Protein AF-A0AAV7EJW5-F1 (afdb_monomer_lite)

InterPro domains:
  IPR023213 Chloramphenicol acetyltransferase-like domain superfamily [G3DSA:3.30.559.10] (1-71)

Radius of gyration: 15.39 Å; chains: 1; bounding box: 43×19×47 Å

Organism: Aristolochia fimbriata (NCBI:txid158543)

Sequence (72 aa):
MEGGILSPNLEVDCWLGFDFHEMDFGGGGLCGFLPSWVPVEGVVIIKPSLHGDEDKGGGGIDVVVTLLEEIN

Foldseek 3Di:
DQEEEQPVAAAEAEAQPDPQQPDDPPPHGDPDDDDDDHSYARYKYKHWDSPDPPVVPDIDIDIDHHHDDDDD

Structure (mmCIF, N/CA/C/O backbone):
data_AF-A0AAV7EJW5-F1
#
_entry.id   AF-A0AAV7EJW5-F1
#
loop_
_atom_site.group_PDB
_atom_site.id
_atom_site.type_symbol
_atom_site.label_atom_id
_atom_site.label_alt_id
_atom_site.label_comp_id
_atom_site.label_asym_id
_atom_site.label_entity_id
_atom_site.label_seq_id
_atom_site.pdbx_PDB_ins_code
_atom_site.Cartn_x
_atom_site.Cartn_y
_atom_site.Cartn_z
_atom_site.occupancy
_atom_site.B_iso_or_equiv
_atom_site.auth_seq_id
_atom_site.auth_comp_id
_atom_site.auth_asym_id
_atom_site.auth_atom_id
_atom_site.pdbx_PDB_m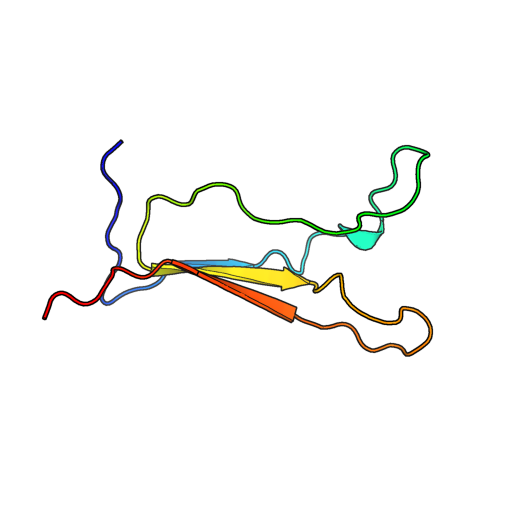odel_num
ATOM 1 N N . MET A 1 1 ? -19.578 5.845 1.334 1.00 48.09 1 MET A N 1
ATOM 2 C CA . MET A 1 1 ? -19.209 4.419 1.404 1.00 48.09 1 MET A CA 1
ATOM 3 C C .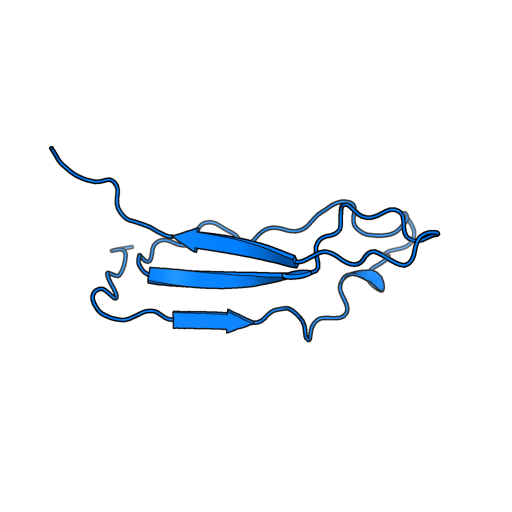 MET A 1 1 ? -18.749 4.191 2.822 1.00 48.09 1 MET A C 1
ATOM 5 O O . MET A 1 1 ? -17.839 4.892 3.244 1.00 48.09 1 MET A O 1
ATOM 9 N N . GLU A 1 2 ? -19.468 3.369 3.580 1.00 58.16 2 GLU A N 1
ATOM 10 C CA . GLU A 1 2 ? -19.069 3.029 4.948 1.00 58.16 2 GLU A CA 1
ATOM 11 C C . GLU A 1 2 ? -17.752 2.262 4.887 1.00 58.16 2 GLU A C 1
ATOM 13 O O . GLU A 1 2 ? -17.614 1.330 4.094 1.00 58.16 2 GLU A O 1
ATOM 18 N N . GLY A 1 3 ? -16.769 2.728 5.652 1.00 65.75 3 GLY A N 1
ATOM 19 C CA . GLY A 1 3 ? -15.489 2.055 5.749 1.00 65.75 3 GLY A CA 1
ATOM 20 C C . GLY A 1 3 ? -15.575 0.818 6.634 1.00 65.75 3 GLY A C 1
ATOM 21 O O . GLY A 1 3 ? -16.321 0.813 7.612 1.00 65.75 3 GLY A O 1
ATOM 22 N N . GLY A 1 4 ? -14.848 -0.236 6.271 1.00 87.69 4 GLY A N 1
ATOM 23 C CA . GLY A 1 4 ? -14.783 -1.471 7.055 1.00 87.69 4 GLY A CA 1
ATOM 24 C C . GLY A 1 4 ? -13.790 -1.359 8.213 1.00 87.69 4 GLY A C 1
ATOM 25 O O . GLY A 1 4 ? -12.818 -0.616 8.120 1.00 87.69 4 GLY A O 1
ATOM 26 N N . ILE A 1 5 ? -14.024 -2.107 9.291 1.00 94.62 5 ILE A N 1
ATOM 27 C CA . ILE A 1 5 ? -13.067 -2.303 10.390 1.00 94.62 5 ILE A CA 1
ATOM 28 C C . ILE A 1 5 ? -12.792 -3.801 10.457 1.00 94.62 5 ILE A C 1
ATOM 30 O O . ILE A 1 5 ? -13.737 -4.579 10.614 1.00 94.62 5 ILE A O 1
ATOM 34 N N . LEU A 1 6 ? -11.531 -4.205 10.294 1.00 94.62 6 LEU A N 1
ATOM 35 C CA . LEU A 1 6 ? -11.142 -5.618 10.304 1.00 94.62 6 LEU A CA 1
ATOM 36 C C . LEU A 1 6 ? -10.709 -6.097 11.687 1.00 94.62 6 LEU A C 1
ATOM 38 O O . LEU A 1 6 ? -10.759 -7.304 11.944 1.00 94.62 6 LEU A O 1
ATOM 42 N N . SER A 1 7 ? -10.342 -5.173 12.580 1.00 93.69 7 SER A N 1
ATOM 43 C CA . SER A 1 7 ? -9.931 -5.480 13.949 1.00 93.69 7 SER A CA 1
ATOM 44 C C . SER A 1 7 ? -10.852 -6.514 14.635 1.00 93.69 7 SER A C 1
ATOM 46 O O . SER A 1 7 ? -12.081 -6.385 14.591 1.00 93.69 7 SER A O 1
ATOM 48 N N . PRO A 1 8 ? -10.292 -7.566 15.268 1.00 94.56 8 PRO A N 1
ATOM 49 C CA . PRO A 1 8 ? -8.868 -7.775 15.566 1.00 94.56 8 PRO A CA 1
ATOM 50 C C . PRO A 1 8 ? -8.066 -8.449 14.434 1.00 94.56 8 PRO A C 1
ATOM 52 O O . PRO A 1 8 ? -6.929 -8.861 14.656 1.00 94.56 8 PRO A O 1
ATOM 55 N N . ASN A 1 9 ? -8.654 -8.624 13.250 1.00 96.25 9 ASN A N 1
ATOM 56 C CA . ASN A 1 9 ? -8.011 -9.242 12.092 1.00 96.25 9 ASN A CA 1
ATOM 57 C C . ASN A 1 9 ? -7.372 -8.190 11.174 1.00 96.25 9 ASN A C 1
ATOM 59 O O . ASN A 1 9 ? -7.620 -6.995 11.311 1.00 96.25 9 ASN A O 1
ATOM 63 N N . LEU A 1 10 ? -6.569 -8.662 10.218 1.00 96.50 10 LEU A N 1
ATOM 64 C CA . LEU A 1 10 ? -5.944 -7.851 9.174 1.00 96.50 10 LEU A CA 1
ATOM 65 C C . LEU A 1 10 ? -6.061 -8.551 7.816 1.00 96.50 10 LEU A C 1
ATOM 67 O O . LEU A 1 10 ? -6.080 -9.783 7.747 1.00 96.50 10 LEU A O 1
ATOM 71 N N . GLU A 1 11 ? -6.072 -7.760 6.750 1.00 96.94 11 GLU A N 1
ATOM 72 C CA . GLU A 1 11 ? -5.944 -8.217 5.366 1.00 96.94 11 GLU A CA 1
ATOM 73 C C . GLU A 1 11 ? -4.601 -7.747 4.802 1.00 96.94 11 GLU A C 1
ATOM 75 O O . GLU A 1 11 ? -4.184 -6.614 5.045 1.00 96.94 11 GLU A O 1
ATOM 80 N N . VAL A 1 12 ? -3.897 -8.625 4.082 1.00 97.69 12 VAL A N 1
ATOM 81 C CA . VAL A 1 12 ? -2.572 -8.325 3.526 1.00 97.69 12 VAL A CA 1
ATOM 82 C C . VAL A 1 12 ? -2.6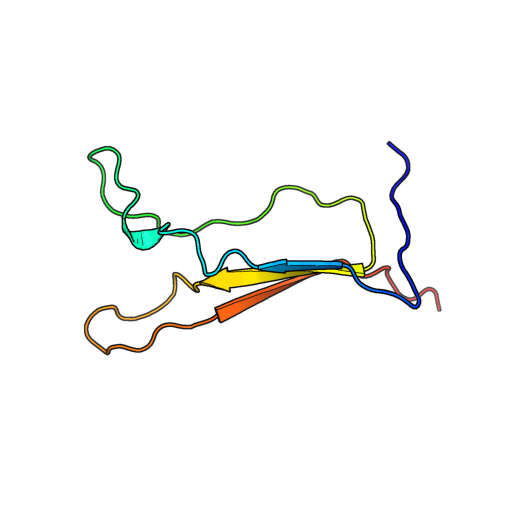05 -8.441 2.011 1.00 97.69 12 VAL A C 1
ATOM 84 O O . VAL A 1 12 ? -2.720 -9.541 1.472 1.00 97.69 12 VAL A O 1
ATOM 87 N N . ASP A 1 13 ? -2.378 -7.314 1.348 1.00 96.00 13 ASP A N 1
ATOM 88 C CA . ASP A 1 13 ? -2.180 -7.233 -0.091 1.00 96.00 13 ASP A CA 1
ATOM 89 C C . ASP A 1 13 ? -0.684 -7.146 -0.404 1.00 96.00 13 ASP A C 1
ATOM 91 O O . ASP A 1 13 ? 0.001 -6.166 -0.093 1.00 96.00 13 ASP A O 1
ATOM 95 N N . CYS A 1 14 ? -0.153 -8.193 -1.038 1.00 95.19 14 CYS A N 1
ATOM 96 C CA . CYS A 1 14 ? 1.257 -8.273 -1.407 1.00 95.19 14 CYS A CA 1
ATOM 97 C C . CYS A 1 14 ? 1.457 -7.901 -2.878 1.00 95.19 14 CYS A C 1
ATOM 99 O O . CYS A 1 14 ? 1.123 -8.662 -3.783 1.00 95.19 14 CYS A O 1
ATOM 101 N N . TRP A 1 15 ? 2.034 -6.727 -3.113 1.00 93.12 15 TRP A N 1
ATOM 102 C CA . TRP A 1 15 ? 2.301 -6.173 -4.441 1.00 93.12 15 TRP A CA 1
ATOM 103 C C . TRP A 1 15 ? 3.735 -6.435 -4.917 1.00 93.12 15 TRP A C 1
ATOM 105 O O . TRP A 1 15 ? 4.138 -5.946 -5.967 1.00 93.12 15 TRP A O 1
ATOM 115 N N . LEU A 1 16 ? 4.516 -7.223 -4.170 1.00 90.44 16 LEU A N 1
ATOM 116 C CA . LEU A 1 16 ? 5.892 -7.586 -4.537 1.00 90.44 16 LEU A CA 1
ATOM 117 C C . LEU A 1 16 ? 5.980 -8.412 -5.828 1.00 90.44 16 LEU A C 1
ATOM 119 O O . LEU A 1 16 ? 7.045 -8.473 -6.427 1.00 90.44 16 LEU A O 1
ATOM 123 N N . GLY A 1 17 ? 4.883 -9.052 -6.241 1.00 87.69 17 GLY A N 1
ATOM 124 C CA . GLY A 1 17 ? 4.815 -9.807 -7.493 1.00 87.69 17 GLY A CA 1
ATOM 125 C C . GLY A 1 17 ? 4.529 -8.958 -8.733 1.00 87.69 17 GLY A C 1
ATOM 126 O O . GLY A 1 17 ? 4.439 -9.518 -9.819 1.00 87.69 17 GLY A O 1
ATOM 127 N N . PHE A 1 18 ? 4.329 -7.645 -8.588 1.00 86.38 18 PHE A N 1
ATOM 128 C CA . PHE A 1 18 ? 4.150 -6.750 -9.727 1.00 86.38 18 PHE A CA 1
ATOM 129 C C . PHE A 1 18 ? 5.489 -6.161 -10.169 1.00 86.38 18 PHE A C 1
ATOM 131 O O . PHE A 1 18 ? 6.207 -5.546 -9.377 1.00 86.38 18 PHE A O 1
ATOM 138 N N . ASP A 1 19 ? 5.764 -6.245 -11.467 1.00 81.25 19 ASP A N 1
ATOM 139 C CA . ASP A 1 19 ? 6.984 -5.724 -12.084 1.00 81.25 19 ASP A CA 1
ATOM 140 C C . ASP A 1 19 ? 6.891 -4.211 -12.356 1.00 81.25 19 ASP A C 1
ATOM 142 O O . ASP A 1 19 ? 7.064 -3.729 -13.471 1.00 81.25 19 ASP A O 1
ATOM 146 N N . PHE A 1 20 ? 6.602 -3.414 -11.318 1.00 78.62 20 PHE A N 1
ATOM 147 C CA . PHE A 1 20 ? 6.455 -1.954 -11.443 1.00 78.62 20 PHE A CA 1
ATOM 148 C C . PHE A 1 20 ? 7.723 -1.245 -11.940 1.00 78.62 20 PHE A C 1
ATOM 150 O O . PHE A 1 20 ? 7.634 -0.162 -12.514 1.00 78.62 20 PHE A O 1
ATOM 157 N N . HIS A 1 21 ? 8.893 -1.850 -11.738 1.00 74.44 21 HIS A N 1
ATOM 158 C CA . HIS A 1 21 ? 10.173 -1.344 -12.229 1.00 74.44 21 HIS A CA 1
ATOM 159 C C . HIS A 1 21 ? 10.307 -1.441 -13.760 1.00 74.44 21 HIS A C 1
ATOM 161 O O . HIS A 1 21 ? 11.083 -0.693 -14.344 1.00 74.44 21 HIS A O 1
ATOM 167 N N . GLU A 1 22 ? 9.529 -2.306 -14.419 1.00 80.06 22 GLU A N 1
ATOM 168 C CA . GLU A 1 22 ? 9.517 -2.448 -15.882 1.00 80.06 22 GLU A CA 1
ATOM 169 C C . GLU A 1 22 ? 8.508 -1.506 -16.567 1.00 80.06 22 GLU A C 1
ATOM 171 O O . GLU A 1 22 ? 8.414 -1.463 -17.795 1.00 80.06 22 GLU A O 1
ATOM 176 N N . MET A 1 23 ? 7.730 -0.736 -15.796 1.00 86.31 23 MET A N 1
ATOM 177 C CA . MET A 1 23 ? 6.713 0.162 -16.338 1.00 86.31 23 MET A CA 1
ATOM 178 C C . MET A 1 23 ? 7.339 1.474 -16.842 1.00 86.31 23 MET A C 1
ATOM 180 O O . MET A 1 23 ? 7.561 2.407 -16.072 1.00 86.31 23 MET A O 1
ATOM 184 N N . ASP A 1 24 ? 7.555 1.562 -18.156 1.00 88.69 24 ASP A N 1
ATOM 185 C CA . ASP A 1 24 ? 7.966 2.775 -18.875 1.00 88.69 24 ASP A CA 1
ATOM 186 C C . ASP A 1 24 ? 7.100 2.966 -20.134 1.00 88.69 24 ASP A C 1
ATOM 188 O O . ASP A 1 24 ? 7.003 2.088 -20.993 1.00 88.69 24 ASP A O 1
ATOM 192 N N . PHE A 1 25 ? 6.466 4.134 -20.257 1.00 89.62 25 PHE A N 1
ATOM 193 C CA . PHE A 1 25 ? 5.625 4.504 -21.405 1.00 89.62 25 PHE A CA 1
ATOM 194 C C . PHE A 1 25 ? 6.369 5.346 -22.462 1.00 89.62 25 PHE A C 1
ATOM 196 O O . PHE A 1 25 ? 5.738 5.956 -23.325 1.00 89.62 25 PHE A O 1
ATOM 203 N N . GLY A 1 26 ? 7.703 5.392 -22.399 1.00 93.31 26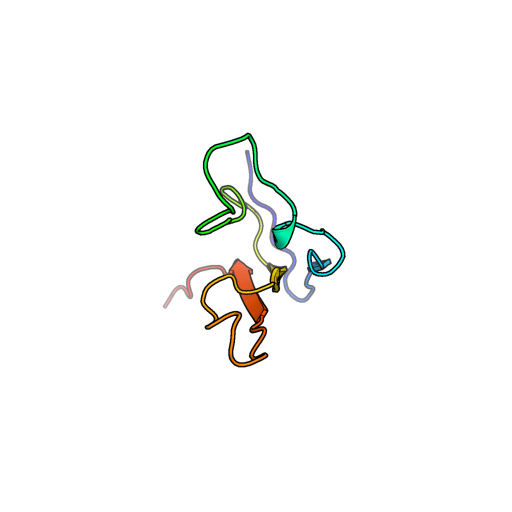 GLY A N 1
ATOM 204 C CA . GLY A 1 26 ? 8.580 6.178 -23.271 1.00 93.31 26 GLY A CA 1
ATOM 205 C C . GLY A 1 26 ? 9.092 7.476 -22.639 1.00 93.31 26 GLY A C 1
ATOM 206 O O . GLY A 1 26 ? 9.547 8.363 -23.361 1.00 93.31 26 GLY A O 1
ATOM 207 N N . GLY A 1 27 ? 8.991 7.607 -21.313 1.00 90.25 27 GLY A N 1
ATOM 208 C CA . GLY A 1 27 ? 9.385 8.797 -20.548 1.00 90.25 27 GLY A CA 1
ATOM 209 C C . GLY A 1 27 ? 10.373 8.523 -19.410 1.00 90.25 27 GLY A C 1
ATOM 210 O O . GLY A 1 27 ? 10.786 9.475 -18.748 1.00 90.25 27 GLY A O 1
ATOM 211 N N . GLY A 1 28 ? 10.754 7.260 -19.196 1.00 85.75 28 GLY A N 1
ATOM 212 C CA . GLY A 1 28 ? 11.533 6.792 -18.052 1.00 85.75 28 GLY A CA 1
ATOM 213 C C . GLY A 1 28 ? 10.676 6.022 -17.040 1.00 85.75 28 GLY A C 1
ATOM 214 O O . GLY A 1 28 ? 9.445 6.081 -17.070 1.00 85.75 28 GLY A O 1
ATOM 215 N N . GLY A 1 29 ? 11.342 5.287 -16.145 1.00 84.69 29 GLY A N 1
ATOM 216 C CA . GLY A 1 29 ? 10.692 4.464 -15.121 1.00 84.69 29 GLY A CA 1
ATOM 217 C C 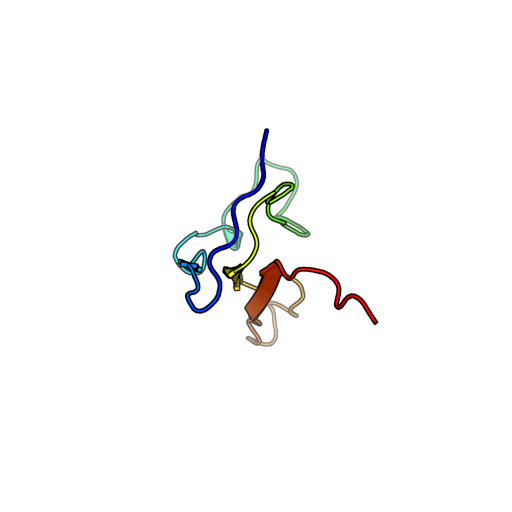. GLY A 1 29 ? 9.905 5.263 -14.074 1.00 84.69 29 GLY A C 1
ATOM 218 O O . GLY A 1 29 ? 10.051 6.481 -13.930 1.00 84.69 29 GLY A O 1
ATOM 219 N N . LEU A 1 30 ? 9.057 4.560 -13.316 1.00 84.88 30 LEU A N 1
ATOM 220 C CA . LEU A 1 30 ? 8.244 5.158 -12.255 1.00 84.88 30 LEU A CA 1
ATOM 221 C C . LEU A 1 30 ? 9.111 5.766 -11.142 1.00 84.88 30 LEU A C 1
ATOM 223 O O . LEU A 1 30 ? 9.941 5.090 -10.544 1.00 84.88 30 LEU A O 1
ATOM 227 N N . CYS A 1 31 ? 8.826 7.016 -10.769 1.00 81.50 31 CYS A N 1
ATOM 228 C CA . CYS A 1 31 ? 9.422 7.657 -9.589 1.00 81.50 31 CYS A CA 1
ATOM 229 C C . CYS A 1 31 ? 8.713 7.296 -8.270 1.00 81.50 31 CYS A C 1
ATOM 231 O O . CYS A 1 31 ? 9.197 7.616 -7.186 1.00 81.50 31 CYS A O 1
ATOM 233 N N . GLY A 1 32 ? 7.545 6.656 -8.346 1.00 82.25 32 GLY A N 1
ATOM 234 C CA . GLY A 1 32 ? 6.737 6.289 -7.192 1.00 82.25 32 GLY A CA 1
ATOM 235 C C . GLY A 1 32 ? 5.401 5.672 -7.599 1.00 82.25 32 GLY A C 1
ATOM 236 O O . GLY A 1 32 ? 4.847 5.999 -8.645 1.00 82.25 32 GLY A O 1
ATOM 237 N N . PHE A 1 33 ? 4.852 4.817 -6.740 1.00 85.62 33 PHE A N 1
ATOM 238 C CA . PHE A 1 33 ? 3.445 4.421 -6.779 1.00 85.62 33 PHE A CA 1
ATOM 239 C C . PHE A 1 33 ? 2.923 4.253 -5.352 1.00 85.62 33 PHE A C 1
ATOM 241 O O . PHE A 1 33 ? 3.662 3.883 -4.430 1.00 85.62 33 PHE A O 1
ATOM 248 N N . LEU A 1 34 ? 1.642 4.559 -5.179 1.00 89.19 34 LEU A N 1
ATOM 249 C CA . LEU A 1 34 ? 0.927 4.510 -3.912 1.00 89.19 34 LEU A CA 1
ATOM 250 C C . LEU A 1 34 ? -0.462 3.914 -4.159 1.00 89.19 34 LEU A C 1
ATOM 252 O O . LEU A 1 34 ? -1.031 4.140 -5.232 1.00 89.19 34 LEU A O 1
ATOM 256 N N . PRO A 1 35 ? -1.026 3.180 -3.189 1.00 90.25 35 PRO A N 1
ATOM 257 C CA . PRO A 1 35 ? -2.435 2.829 -3.243 1.00 90.25 35 PRO A CA 1
ATOM 258 C C . PRO A 1 35 ? -3.298 4.098 -3.246 1.00 90.25 35 PRO A C 1
ATOM 260 O O . PRO A 1 35 ? -2.914 5.138 -2.704 1.00 90.25 35 PRO A O 1
ATOM 263 N N . SER A 1 36 ? -4.483 4.013 -3.854 1.00 90.81 36 SER A N 1
ATOM 264 C CA . SER A 1 36 ? -5.510 5.044 -3.688 1.00 90.81 36 SER A CA 1
ATOM 265 C C . SER A 1 36 ? -6.002 5.091 -2.236 1.00 90.81 36 SER A C 1
ATOM 267 O O . SER A 1 36 ? -5.597 4.284 -1.405 1.00 90.81 36 SER A O 1
ATOM 269 N N . TRP A 1 37 ? -6.924 6.005 -1.923 1.00 90.81 37 TRP A N 1
ATOM 270 C CA . TRP A 1 37 ? -7.585 6.013 -0.616 1.00 90.81 37 TRP A CA 1
ATOM 271 C C . TRP A 1 37 ? -8.202 4.640 -0.296 1.00 90.81 37 TRP A C 1
ATOM 273 O O . TRP A 1 37 ? -9.026 4.146 -1.068 1.00 90.81 37 TRP A O 1
ATOM 283 N N . VAL A 1 38 ? -7.805 4.050 0.837 1.00 92.50 38 VAL A N 1
ATOM 284 C CA . VAL A 1 38 ? -8.311 2.766 1.340 1.00 92.50 38 VAL A CA 1
ATOM 285 C C . VAL A 1 38 ? -9.216 3.052 2.542 1.00 92.50 38 VAL A C 1
ATOM 287 O O . VAL A 1 38 ? -8.716 3.285 3.641 1.00 92.50 38 VAL A O 1
ATOM 290 N N . PRO A 1 39 ? -10.550 3.074 2.367 1.00 91.88 39 PRO A N 1
ATOM 291 C CA . PRO A 1 39 ? -11.489 3.382 3.441 1.00 91.88 39 PRO A CA 1
ATOM 292 C C . PRO A 1 39 ? -11.757 2.153 4.327 1.00 91.88 39 PRO A C 1
ATOM 294 O O . PRO A 1 39 ? -12.899 1.900 4.680 1.00 91.88 39 PRO A O 1
ATOM 297 N N . VAL A 1 40 ? -10.755 1.336 4.638 1.00 94.31 40 VAL A N 1
ATOM 298 C CA . VAL A 1 40 ? -10.912 0.124 5.457 1.00 94.31 40 VAL A CA 1
ATOM 299 C C . VAL A 1 40 ? -9.771 0.101 6.459 1.00 94.31 40 VAL A C 1
ATOM 301 O O . VAL A 1 40 ? -8.625 0.229 6.053 1.00 94.31 40 VAL A O 1
ATOM 304 N N . GLU A 1 41 ? -10.069 -0.020 7.751 1.00 95.38 41 GLU A N 1
ATOM 305 C CA . GLU A 1 41 ? -9.052 -0.263 8.775 1.00 95.38 41 GLU A CA 1
ATOM 306 C C . GLU A 1 41 ? -8.582 -1.716 8.721 1.00 95.38 41 GLU A C 1
ATOM 308 O O . GLU A 1 41 ? -9.365 -2.629 8.463 1.00 95.38 41 GLU A O 1
ATOM 313 N N . GLY A 1 42 ? -7.291 -1.916 8.981 1.00 96.25 42 GLY A N 1
ATOM 314 C CA . GLY A 1 42 ? -6.682 -3.235 9.064 1.00 96.25 42 GLY A CA 1
ATOM 315 C C . GLY A 1 42 ? -6.186 -3.806 7.734 1.00 96.25 42 GLY A C 1
ATOM 316 O O . GLY A 1 42 ? -5.819 -4.978 7.677 1.00 96.25 42 GLY A O 1
ATOM 317 N N . VAL A 1 43 ? -6.133 -3.003 6.668 1.00 97.06 43 VAL A N 1
ATOM 318 C CA . VAL A 1 43 ? -5.464 -3.367 5.414 1.00 97.06 43 VAL A CA 1
ATOM 319 C C . VAL A 1 43 ? -3.970 -3.035 5.500 1.00 97.06 43 VAL A C 1
ATOM 321 O O . VAL A 1 43 ? -3.566 -1.931 5.880 1.00 97.06 43 VAL A O 1
ATOM 324 N N . VAL A 1 44 ? -3.137 -4.004 5.122 1.00 97.56 44 VAL A N 1
ATOM 325 C CA . VAL A 1 44 ? -1.678 -3.892 5.030 1.00 97.56 44 VAL A CA 1
ATOM 326 C C . VAL A 1 44 ? -1.260 -4.108 3.582 1.00 97.56 44 VAL A C 1
ATOM 328 O O . VAL A 1 44 ? -1.472 -5.181 3.026 1.00 97.56 44 VAL A O 1
ATOM 331 N N . ILE A 1 45 ? -0.621 -3.112 2.977 1.00 96.88 45 ILE A N 1
ATOM 332 C CA . ILE A 1 45 ? -0.135 -3.187 1.596 1.00 96.88 45 ILE A CA 1
ATOM 333 C C . ILE A 1 45 ? 1.388 -3.229 1.616 1.00 96.88 45 ILE A C 1
ATOM 335 O O . ILE A 1 45 ? 2.034 -2.298 2.100 1.00 96.88 45 ILE A O 1
ATOM 339 N N . ILE A 1 46 ? 1.958 -4.307 1.078 1.00 95.94 46 ILE A N 1
ATOM 340 C CA . ILE A 1 46 ? 3.406 -4.532 0.986 1.00 95.94 46 ILE A CA 1
ATOM 341 C C . ILE A 1 46 ? 3.841 -4.296 -0.456 1.00 95.94 46 ILE A C 1
ATOM 343 O O . ILE A 1 46 ? 3.377 -5.000 -1.352 1.00 95.94 46 ILE A O 1
ATOM 347 N N . LYS A 1 47 ? 4.749 -3.346 -0.694 1.00 91.94 47 LYS A N 1
ATOM 348 C CA . LYS A 1 47 ? 5.164 -2.964 -2.049 1.00 91.94 47 LYS A CA 1
ATOM 349 C C . LYS A 1 47 ? 6.680 -2.792 -2.187 1.00 91.94 47 LYS A C 1
ATOM 351 O O . LYS A 1 47 ? 7.333 -2.441 -1.202 1.00 91.94 47 LYS A O 1
ATOM 356 N N . PRO A 1 48 ? 7.256 -2.991 -3.389 1.00 88.69 48 PRO A N 1
ATOM 357 C CA . PRO A 1 48 ? 8.654 -2.647 -3.612 1.00 88.69 48 PRO A CA 1
ATOM 358 C C . PRO A 1 48 ? 8.867 -1.145 -3.391 1.00 88.69 48 PRO A C 1
ATOM 360 O O . PRO A 1 48 ? 8.034 -0.316 -3.777 1.00 88.69 48 PRO A O 1
ATOM 363 N N . SER A 1 49 ? 9.981 -0.799 -2.750 1.00 85.62 49 SER A N 1
ATOM 364 C CA . SER A 1 49 ? 10.409 0.589 -2.624 1.00 85.62 49 SER A CA 1
ATOM 365 C C . SER A 1 49 ? 11.103 1.023 -3.907 1.00 85.62 49 SER A C 1
ATOM 367 O O . SER A 1 49 ? 11.978 0.327 -4.416 1.00 85.62 49 SER A O 1
ATOM 369 N N . LEU A 1 50 ? 10.713 2.192 -4.410 1.00 79.19 50 LEU A N 1
ATOM 370 C CA . LEU A 1 50 ? 11.338 2.828 -5.574 1.00 79.19 50 LEU A CA 1
ATOM 371 C C . LEU A 1 50 ? 12.440 3.823 -5.177 1.00 79.19 50 LEU A C 1
ATOM 373 O O . LEU A 1 50 ? 13.088 4.404 -6.038 1.00 79.19 50 LEU A O 1
ATOM 377 N N . HIS A 1 51 ? 12.671 4.016 -3.874 1.00 69.12 51 HIS A N 1
ATOM 378 C CA . HIS A 1 51 ? 13.741 4.865 -3.355 1.00 69.12 51 HIS A CA 1
ATOM 379 C C . HIS A 1 51 ? 14.978 4.011 -3.055 1.00 69.12 51 HIS A C 1
ATOM 381 O O . HIS A 1 51 ? 15.297 3.734 -1.899 1.00 69.12 51 HIS A O 1
ATOM 387 N N . GLY A 1 52 ? 15.662 3.568 -4.107 1.00 61.88 52 GLY A N 1
ATOM 388 C CA . GLY A 1 52 ? 16.908 2.813 -4.012 1.00 61.88 52 GLY A CA 1
ATOM 389 C C . GLY A 1 52 ? 17.863 3.214 -5.128 1.00 61.88 52 GLY A C 1
ATOM 390 O O . GLY A 1 52 ? 17.437 3.449 -6.252 1.00 61.88 52 GLY A O 1
ATOM 391 N N . ASP A 1 53 ? 19.151 3.316 -4.806 1.00 58.47 53 ASP A N 1
ATOM 392 C CA . ASP A 1 53 ? 20.214 3.440 -5.805 1.00 58.47 53 ASP A CA 1
ATOM 393 C C . ASP A 1 53 ? 20.287 2.093 -6.541 1.00 58.47 53 ASP A C 1
ATOM 395 O O . ASP A 1 53 ? 20.791 1.103 -5.998 1.00 58.47 53 ASP A O 1
ATOM 399 N N . GLU A 1 54 ? 19.681 2.033 -7.726 1.00 56.69 54 GLU A N 1
ATOM 400 C CA . GLU A 1 54 ? 19.598 0.846 -8.587 1.00 56.69 54 GLU A CA 1
ATOM 401 C C . GLU A 1 54 ? 20.991 0.249 -8.866 1.00 56.69 54 GLU A C 1
ATOM 403 O O . GLU A 1 54 ? 21.151 -0.974 -8.891 1.00 56.69 54 GLU A O 1
ATOM 408 N N . ASP A 1 55 ? 22.029 1.092 -8.884 1.00 55.12 55 ASP A N 1
ATOM 409 C CA . ASP A 1 55 ? 23.434 0.702 -9.037 1.00 55.12 55 ASP A CA 1
ATOM 410 C C . ASP A 1 55 ? 24.047 0.021 -7.793 1.00 55.12 55 ASP A C 1
ATOM 412 O O . ASP A 1 55 ? 25.138 -0.554 -7.868 1.00 55.12 55 ASP A O 1
ATOM 416 N N . LYS A 1 56 ? 23.380 0.050 -6.629 1.00 54.75 56 LYS A N 1
ATOM 417 C CA . LYS A 1 56 ? 23.894 -0.517 -5.362 1.00 54.75 56 LYS A CA 1
ATOM 418 C C . LYS A 1 56 ? 23.153 -1.753 -4.865 1.00 54.75 56 LYS A C 1
ATOM 420 O O . LYS A 1 56 ? 23.446 -2.228 -3.767 1.00 54.75 56 LYS A O 1
ATOM 425 N N . GLY A 1 57 ? 22.226 -2.297 -5.655 1.00 52.31 57 GLY A N 1
ATOM 426 C CA . GLY A 1 57 ? 21.550 -3.567 -5.357 1.00 52.31 57 GLY A CA 1
ATOM 427 C C . GLY A 1 57 ? 20.669 -3.552 -4.100 1.00 52.31 57 GLY A C 1
ATOM 428 O O . GLY A 1 57 ? 20.292 -4.611 -3.600 1.00 52.31 57 GLY A O 1
ATOM 429 N N . GLY A 1 58 ? 20.350 -2.373 -3.564 1.00 57.38 58 GLY A N 1
ATOM 430 C CA . GLY A 1 58 ? 19.534 -2.215 -2.365 1.00 57.38 58 GLY A CA 1
ATOM 431 C C . GLY A 1 58 ? 18.068 -1.990 -2.713 1.00 57.38 58 GLY A C 1
ATOM 432 O O . GLY A 1 58 ? 17.615 -0.851 -2.718 1.00 57.38 58 GLY A O 1
ATOM 433 N N . GLY A 1 59 ? 17.327 -3.062 -2.995 1.00 75.12 59 GLY A N 1
ATOM 434 C CA . GLY A 1 59 ? 15.867 -2.998 -3.099 1.00 75.12 59 GLY A CA 1
ATOM 435 C C . GLY A 1 59 ? 15.233 -2.904 -1.709 1.00 75.12 59 GLY A C 1
ATOM 436 O O . GLY A 1 59 ? 15.451 -3.777 -0.869 1.00 75.12 59 GLY A O 1
ATOM 437 N N . GLY A 1 60 ? 14.474 -1.839 -1.448 1.00 84.44 60 GLY A N 1
ATOM 438 C CA . GLY A 1 60 ? 13.697 -1.679 -0.216 1.00 84.44 6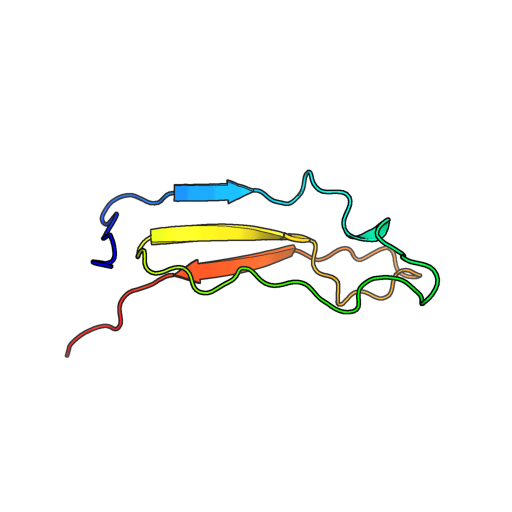0 GLY A CA 1
ATOM 439 C C . GLY A 1 60 ? 12.272 -2.222 -0.344 1.00 84.44 60 GLY A C 1
ATOM 440 O O . GLY A 1 60 ? 11.807 -2.546 -1.436 1.00 84.44 60 GLY A O 1
ATOM 441 N N . ILE A 1 61 ? 11.549 -2.263 0.774 1.00 90.31 61 ILE A N 1
ATOM 442 C CA . ILE A 1 61 ? 10.112 -2.563 0.826 1.00 90.31 61 ILE A CA 1
ATOM 443 C C . ILE A 1 61 ? 9.433 -1.420 1.574 1.00 90.31 61 ILE A C 1
ATOM 445 O O . ILE A 1 61 ? 9.852 -1.080 2.680 1.00 90.31 61 ILE A O 1
ATOM 449 N N . ASP A 1 62 ? 8.371 -0.868 0.993 1.00 92.06 62 ASP A N 1
ATOM 450 C CA . ASP A 1 62 ? 7.490 0.062 1.691 1.00 92.06 62 ASP A CA 1
ATOM 451 C C . ASP A 1 62 ? 6.246 -0.694 2.179 1.00 92.06 62 ASP A C 1
ATOM 453 O O . ASP A 1 62 ? 5.716 -1.567 1.482 1.00 92.06 62 ASP A O 1
ATOM 457 N N . VAL A 1 63 ? 5.756 -0.337 3.367 1.00 95.38 63 VAL A N 1
ATOM 458 C CA . VAL A 1 63 ? 4.534 -0.910 3.943 1.00 95.38 63 VAL A CA 1
ATOM 459 C C . VAL A 1 63 ? 3.559 0.214 4.266 1.00 95.38 63 VAL A C 1
ATOM 461 O O . VAL A 1 63 ? 3.901 1.151 4.986 1.00 95.38 63 VAL A O 1
ATOM 464 N N . VAL A 1 64 ? 2.341 0.112 3.739 1.00 95.69 64 VAL A N 1
ATOM 465 C CA . VAL A 1 64 ? 1.234 1.024 4.050 1.00 95.69 64 VAL A CA 1
ATOM 466 C C . VAL A 1 64 ? 0.251 0.287 4.947 1.00 95.69 64 VAL A C 1
ATOM 468 O O . VAL A 1 64 ? -0.180 -0.812 4.610 1.00 95.69 64 VAL A O 1
ATOM 471 N N . VAL A 1 65 ? -0.094 0.889 6.085 1.00 96.69 65 VAL A N 1
ATOM 472 C CA . VAL A 1 65 ? -1.022 0.316 7.067 1.00 96.69 65 VAL A CA 1
ATOM 473 C C . VAL A 1 65 ? -2.138 1.315 7.327 1.00 96.69 65 VAL A C 1
ATOM 475 O O . VAL A 1 65 ? -1.880 2.461 7.692 1.00 96.69 65 VAL A O 1
ATOM 478 N N . THR A 1 66 ? -3.378 0.881 7.143 1.00 96.00 66 THR A N 1
ATOM 479 C CA . THR A 1 66 ? -4.570 1.680 7.439 1.00 96.00 66 THR A CA 1
ATOM 480 C C . THR A 1 66 ? -5.013 1.418 8.873 1.00 96.00 66 THR A C 1
ATOM 482 O O . THR A 1 66 ? -5.460 0.313 9.188 1.00 96.00 66 THR A O 1
ATOM 485 N N . LEU A 1 67 ? -4.904 2.423 9.738 1.00 94.88 67 LEU A N 1
ATOM 486 C CA . LEU A 1 67 ? -5.300 2.335 11.143 1.00 94.88 67 LEU A CA 1
ATOM 487 C C . LEU A 1 67 ? -6.353 3.394 11.459 1.00 94.88 67 LEU A C 1
ATOM 489 O O . LEU A 1 67 ? -6.341 4.481 10.880 1.00 94.88 67 LEU A O 1
ATOM 493 N N . LEU A 1 68 ? -7.246 3.076 12.394 1.00 93.06 68 LEU A N 1
ATOM 494 C CA . LEU A 1 68 ? -8.076 4.093 13.031 1.00 93.06 68 LEU A CA 1
ATOM 495 C C . LEU A 1 68 ? -7.208 4.971 13.932 1.00 93.06 68 LEU A C 1
ATOM 497 O O . LEU A 1 68 ? -6.250 4.499 14.547 1.00 93.06 68 LEU A O 1
ATOM 501 N N . GLU A 1 69 ? -7.577 6.243 14.035 1.00 91.56 69 GLU A N 1
ATOM 502 C CA . GLU A 1 69 ? -7.023 7.111 15.068 1.00 91.56 69 GLU A CA 1
ATOM 503 C C . GLU A 1 69 ? -7.478 6.628 16.450 1.00 91.56 69 GLU A C 1
ATOM 505 O O . GLU A 1 69 ? -8.637 6.251 16.650 1.00 91.56 69 GLU A O 1
ATOM 510 N N . GLU A 1 70 ? -6.560 6.639 17.412 1.00 90.38 70 GLU A N 1
ATOM 511 C CA . GLU A 1 70 ? -6.886 6.346 18.803 1.00 90.38 70 GLU A CA 1
ATOM 512 C C . GLU A 1 70 ? -7.701 7.508 19.387 1.00 90.38 70 GLU A C 1
ATOM 514 O O . GLU A 1 70 ? -7.258 8.658 19.393 1.00 90.38 70 GLU A O 1
ATOM 519 N N . ILE A 1 71 ? -8.910 7.209 19.869 1.00 84.50 71 ILE A N 1
ATOM 520 C CA . ILE A 1 71 ? -9.768 8.192 20.536 1.00 84.50 71 ILE A CA 1
ATOM 521 C C . ILE A 1 71 ? -9.437 8.159 22.029 1.00 84.50 71 ILE A C 1
ATOM 523 O O . ILE A 1 71 ? -9.800 7.205 22.718 1.00 84.50 71 ILE A O 1
ATOM 527 N N . ASN A 1 72 ? -8.759 9.207 22.501 1.00 64.56 72 ASN A N 1
ATOM 528 C CA . ASN A 1 72 ? -8.460 9.461 23.916 1.00 64.56 72 ASN A CA 1
ATOM 529 C C . ASN A 1 72 ? -9.478 10.408 24.558 1.00 64.56 72 ASN A C 1
ATOM 531 O O . ASN A 1 72 ? -9.841 11.414 23.904 1.00 64.56 72 ASN A O 1
#

Secondary structure (DSSP, 8-state):
-PPEE-TT--EEEE-TTS-GGG--SSS-S-S--------EETEEEEEE-S-S-GGGT---EEEEE--PPP--

pLDDT: mean 84.93, std 13.17, range [48.09, 97.69]